Protein AF-A0A2M7CYT4-F1 (afdb_monomer_lite)

Structure (mmCIF, N/CA/C/O backbone):
data_AF-A0A2M7CYT4-F1
#
_entry.id   AF-A0A2M7CYT4-F1
#
loop_
_atom_site.group_PDB
_atom_site.id
_atom_site.type_symbol
_atom_site.label_atom_id
_atom_site.label_alt_id
_atom_site.label_comp_id
_atom_site.label_asym_id
_atom_site.label_entity_id
_atom_site.label_seq_id
_atom_site.pdbx_PDB_ins_code
_atom_site.Cartn_x
_atom_site.Cartn_y
_atom_site.Cartn_z
_atom_site.occupancy
_atom_site.B_iso_or_equiv
_atom_site.auth_seq_id
_atom_site.auth_comp_id
_atom_site.auth_asym_id
_atom_site.auth_atom_id
_atom_site.pdbx_PDB_model_num
ATOM 1 N N . LEU A 1 1 ? 3.626 1.516 -17.838 1.00 69.69 1 LEU A N 1
ATOM 2 C CA . LEU A 1 1 ? 3.612 1.184 -16.392 1.00 69.69 1 LEU A CA 1
ATOM 3 C C . LEU A 1 1 ? 3.241 2.413 -15.565 1.00 69.69 1 LEU A C 1
ATOM 5 O O . LEU A 1 1 ? 3.582 2.469 -14.395 1.00 69.69 1 LEU A O 1
ATOM 9 N N . ALA A 1 2 ? 2.568 3.394 -16.170 1.00 81.19 2 ALA A N 1
ATOM 10 C CA . ALA A 1 2 ? 2.167 4.598 -15.466 1.00 81.19 2 ALA A CA 1
ATOM 11 C C . ALA A 1 2 ? 1.142 4.243 -14.372 1.00 81.19 2 ALA A C 1
ATOM 13 O O . ALA A 1 2 ? 0.600 3.141 -14.400 1.00 81.19 2 ALA A O 1
ATOM 14 N N . TYR A 1 3 ? 0.955 5.096 -13.372 1.00 86.69 3 TYR A N 1
ATOM 15 C CA . TYR A 1 3 ? 0.158 4.778 -12.174 1.00 86.69 3 TYR A CA 1
ATOM 16 C C . TYR A 1 3 ? -1.282 5.303 -12.279 1.00 86.69 3 TYR A C 1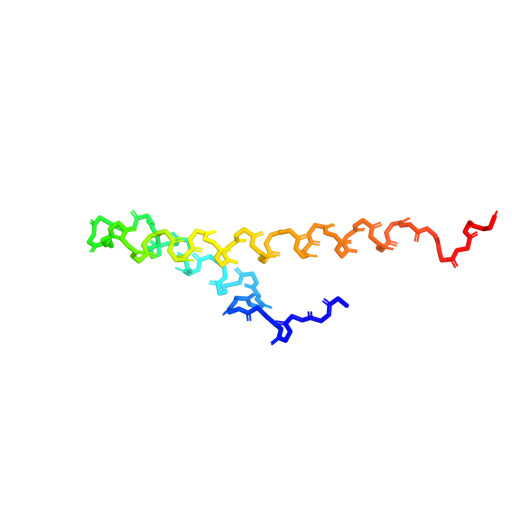
ATOM 18 O O . TYR A 1 3 ? -2.017 5.318 -11.301 1.00 86.69 3 TYR A O 1
ATOM 26 N N . ASP A 1 4 ? -1.677 5.734 -13.471 1.00 87.94 4 ASP A N 1
ATOM 27 C CA . ASP A 1 4 ? -2.908 6.464 -13.781 1.00 87.94 4 ASP A CA 1
ATOM 28 C C . ASP A 1 4 ? -4.176 5.654 -13.461 1.00 87.94 4 ASP A C 1
ATOM 30 O O . ASP A 1 4 ? -5.238 6.223 -13.226 1.00 87.94 4 ASP A O 1
ATOM 34 N N . ASP A 1 5 ? -4.059 4.324 -13.444 1.00 90.56 5 ASP A N 1
ATOM 35 C CA . ASP A 1 5 ? -5.125 3.374 -13.127 1.00 90.56 5 ASP A CA 1
ATOM 36 C C . ASP A 1 5 ? -5.173 2.959 -11.645 1.00 90.56 5 ASP A C 1
ATOM 38 O O . ASP A 1 5 ? -6.000 2.130 -11.263 1.00 90.56 5 ASP A O 1
ATOM 42 N N . LEU A 1 6 ? -4.296 3.508 -10.800 1.00 93.00 6 LEU A N 1
ATOM 43 C CA . LEU A 1 6 ? -4.183 3.144 -9.391 1.00 93.00 6 LEU A CA 1
ATOM 44 C C . LEU A 1 6 ? -4.702 4.254 -8.478 1.00 93.00 6 LEU A C 1
ATOM 46 O O . LEU A 1 6 ? -4.393 5.429 -8.649 1.00 93.00 6 LEU A O 1
ATOM 50 N N . SER A 1 7 ? -5.430 3.862 -7.431 1.00 91.88 7 SER A N 1
A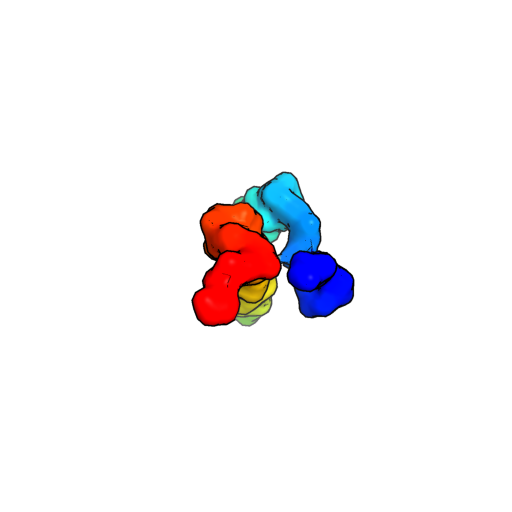TOM 51 C CA . SER A 1 7 ? -5.847 4.789 -6.369 1.00 91.88 7 SER A CA 1
ATOM 52 C C . SER A 1 7 ? -4.678 5.259 -5.490 1.00 91.88 7 SER A C 1
ATOM 54 O O . SER A 1 7 ? -4.784 6.292 -4.840 1.00 91.88 7 SER A O 1
ATOM 56 N N . ILE A 1 8 ? -3.567 4.510 -5.470 1.00 93.75 8 ILE A N 1
ATOM 57 C CA . ILE A 1 8 ? -2.335 4.820 -4.732 1.00 93.75 8 ILE A CA 1
ATOM 58 C C . ILE A 1 8 ? -1.185 4.869 -5.739 1.00 93.75 8 ILE A C 1
ATOM 60 O O . ILE A 1 8 ? -0.931 3.891 -6.443 1.00 93.75 8 ILE A O 1
ATOM 64 N N . THR A 1 9 ? -0.487 6.003 -5.809 1.00 91.25 9 THR A N 1
ATOM 65 C CA . THR A 1 9 ? 0.475 6.289 -6.888 1.00 91.25 9 THR A CA 1
ATOM 66 C C . THR A 1 9 ? 1.875 6.670 -6.399 1.00 91.25 9 THR A C 1
ATOM 68 O O . THR A 1 9 ? 2.733 7.024 -7.204 1.00 91.25 9 THR A O 1
ATOM 71 N N . GLY A 1 10 ? 2.151 6.561 -5.095 1.00 93.00 10 GLY A N 1
ATOM 72 C CA . GLY A 1 10 ? 3.459 6.899 -4.535 1.00 93.00 10 GLY A CA 1
ATOM 73 C C . GLY A 1 10 ? 3.716 6.290 -3.161 1.00 93.00 10 GLY A C 1
ATOM 74 O O . GLY A 1 10 ? 2.784 5.942 -2.438 1.00 93.00 10 GLY A O 1
ATOM 75 N N . GLY A 1 11 ? 4.998 6.196 -2.798 1.00 93.69 11 GLY A N 1
ATOM 76 C CA . GLY A 1 11 ? 5.442 5.527 -1.572 1.00 93.69 11 GLY A CA 1
ATOM 77 C C . GLY A 1 11 ? 4.884 6.153 -0.292 1.00 93.69 11 GLY A C 1
ATOM 78 O O . GLY A 1 11 ? 4.415 5.425 0.576 1.00 93.69 11 GLY A O 1
ATOM 79 N N . SER A 1 12 ? 4.856 7.486 -0.191 1.00 97.00 12 SER A N 1
ATOM 80 C CA . SER A 1 12 ? 4.254 8.173 0.963 1.00 97.00 12 SER A CA 1
ATOM 81 C C . SER A 1 12 ? 2.752 7.894 1.068 1.00 97.00 12 SER A C 1
ATOM 83 O O . SER A 1 12 ? 2.282 7.486 2.121 1.00 97.00 12 SER A O 1
ATOM 85 N N . ALA A 1 13 ? 2.017 7.977 -0.047 1.00 96.75 13 ALA A N 1
ATOM 86 C CA . ALA A 1 13 ? 0.589 7.654 -0.069 1.00 96.75 13 ALA A CA 1
ATOM 87 C C . ALA A 1 13 ? 0.313 6.185 0.309 1.00 96.75 13 ALA A C 1
ATOM 89 O O . ALA A 1 13 ? -0.676 5.888 0.974 1.00 96.75 13 ALA A O 1
ATOM 90 N N . ALA A 1 14 ? 1.195 5.258 -0.080 1.00 97.94 14 ALA A N 1
ATOM 91 C CA . ALA A 1 14 ? 1.102 3.857 0.319 1.00 97.94 14 ALA A CA 1
ATOM 92 C C . ALA A 1 14 ? 1.355 3.657 1.825 1.00 97.94 14 ALA A C 1
ATOM 94 O O . ALA A 1 14 ? 0.681 2.841 2.453 1.00 97.94 14 ALA A O 1
ATOM 95 N N . GLN A 1 15 ? 2.293 4.404 2.417 1.00 98.31 15 GLN A N 1
ATOM 96 C CA . GLN A 1 15 ? 2.542 4.381 3.862 1.00 98.31 15 GLN A CA 1
ATOM 97 C C . GLN A 1 15 ? 1.337 4.914 4.641 1.00 98.31 15 GLN A C 1
ATOM 99 O O . GLN A 1 15 ? 0.886 4.249 5.573 1.00 98.31 15 GLN A O 1
ATOM 104 N N . ASP A 1 16 ? 0.771 6.045 4.220 1.00 98.44 16 ASP A N 1
ATOM 105 C CA . ASP A 1 16 ? -0.414 6.638 4.850 1.00 98.44 16 ASP A CA 1
ATOM 106 C C . ASP A 1 16 ? -1.618 5.688 4.781 1.00 98.44 16 ASP A C 1
ATOM 108 O O . ASP A 1 16 ? -2.281 5.430 5.788 1.00 98.44 16 ASP A O 1
ATOM 112 N N . ALA A 1 17 ? -1.852 5.082 3.612 1.00 98.19 17 ALA A N 1
ATOM 113 C CA . ALA A 1 17 ? -2.901 4.086 3.434 1.00 98.19 17 ALA A CA 1
ATOM 114 C C . ALA A 1 17 ? -2.669 2.846 4.316 1.00 98.19 17 ALA A C 1
ATOM 116 O O . ALA A 1 17 ? -3.605 2.329 4.924 1.00 98.19 17 ALA A O 1
ATOM 117 N N . TYR A 1 18 ? -1.426 2.374 4.445 1.00 98.38 18 TYR A N 1
ATOM 118 C CA . TYR A 1 18 ? -1.117 1.264 5.345 1.00 98.38 18 TYR A CA 1
ATOM 119 C C . TYR A 1 18 ? -1.396 1.617 6.811 1.00 98.38 18 TYR A C 1
ATOM 121 O O . TYR A 1 18 ? -2.022 0.817 7.507 1.00 98.38 18 TYR A O 1
ATOM 129 N N . LEU A 1 19 ? -0.991 2.809 7.267 1.00 98.62 19 LEU A N 1
ATOM 130 C CA . LEU A 1 19 ? -1.278 3.295 8.620 1.00 98.62 19 LEU A CA 1
ATOM 131 C C . LEU A 1 19 ? -2.785 3.355 8.889 1.00 98.62 19 LEU A C 1
ATOM 133 O O . LEU A 1 19 ? -3.226 2.927 9.955 1.00 98.62 19 LEU A O 1
ATOM 137 N N . GLN A 1 20 ? -3.574 3.802 7.909 1.00 98.31 20 GLN A N 1
ATOM 138 C CA . GLN A 1 20 ? -5.032 3.751 7.983 1.00 98.31 20 GLN A CA 1
ATOM 139 C C . GLN A 1 20 ? -5.534 2.304 8.094 1.00 98.31 20 GLN A C 1
ATOM 141 O O . GLN A 1 20 ? -6.300 1.994 8.995 1.00 98.31 20 GLN A O 1
ATOM 146 N N . ALA A 1 21 ? -5.073 1.382 7.245 1.00 98.19 21 ALA A N 1
ATOM 147 C CA . ALA A 1 21 ? -5.552 -0.005 7.247 1.00 98.19 21 ALA A CA 1
ATOM 148 C C . ALA A 1 21 ? -5.330 -0.749 8.577 1.00 98.19 21 ALA A C 1
ATOM 150 O O . ALA A 1 21 ? -6.102 -1.653 8.909 1.00 98.19 21 ALA A O 1
ATOM 151 N N . ILE A 1 22 ? -4.274 -0.406 9.322 1.00 98.25 22 ILE A N 1
ATOM 152 C CA . ILE A 1 22 ? -3.963 -1.025 10.619 1.00 98.25 22 ILE A CA 1
ATOM 153 C C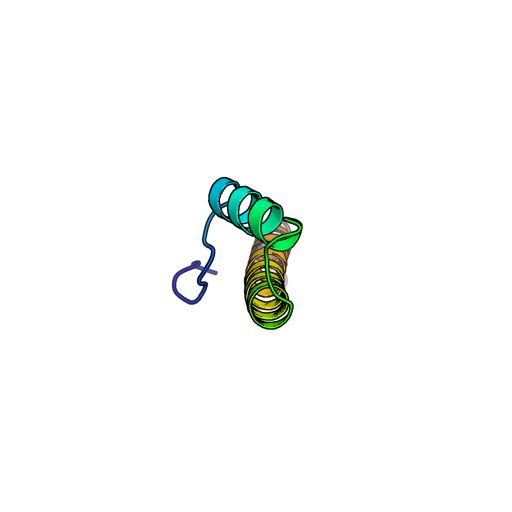 . ILE A 1 22 ? -4.559 -0.274 11.813 1.00 98.25 22 ILE A C 1
ATOM 155 O O . ILE A 1 22 ? -4.443 -0.754 12.943 1.00 98.25 22 ILE A O 1
ATOM 159 N N . HIS A 1 23 ? -5.186 0.882 11.591 1.00 98.44 23 HIS A N 1
ATOM 160 C CA . HIS A 1 23 ? -5.795 1.656 12.661 1.00 98.44 23 HIS A CA 1
ATOM 161 C C . HIS A 1 23 ? -6.963 0.869 13.290 1.00 98.44 23 HIS A C 1
ATOM 163 O O . HIS A 1 23 ? -7.759 0.265 12.561 1.00 98.44 23 HIS A O 1
ATOM 169 N N . PRO A 1 24 ? -7.100 0.845 14.631 1.00 97.94 24 PRO A N 1
ATOM 170 C CA . PRO A 1 24 ? -8.150 0.074 15.303 1.00 97.94 24 PRO A CA 1
ATOM 171 C C . PRO A 1 24 ? -9.566 0.504 14.899 1.00 97.94 24 PRO A C 1
ATOM 173 O O . PRO A 1 24 ? -10.453 -0.341 14.816 1.00 97.94 24 PRO A O 1
ATOM 176 N N . ASP A 1 25 ? -9.755 1.786 14.582 1.00 98.31 25 ASP A N 1
ATOM 177 C CA . ASP A 1 25 ? -11.063 2.331 14.193 1.00 98.31 25 ASP A CA 1
ATOM 178 C C . ASP A 1 25 ? -11.427 2.077 12.720 1.00 98.31 25 ASP A C 1
ATOM 180 O O . ASP A 1 25 ? -12.548 2.362 12.300 1.00 98.31 25 ASP A O 1
ATOM 184 N N . THR A 1 26 ? -10.508 1.537 11.914 1.00 98.38 26 THR A N 1
ATOM 185 C CA . THR A 1 26 ? -10.793 1.232 10.509 1.00 98.38 26 THR A CA 1
ATOM 186 C C . THR A 1 26 ? -11.598 -0.052 10.406 1.00 98.38 26 THR A C 1
ATOM 188 O O . THR A 1 26 ? -11.145 -1.144 10.777 1.00 98.38 26 THR A O 1
ATOM 191 N N . ASN A 1 27 ? -12.814 0.080 9.878 1.00 98.31 27 ASN A N 1
ATOM 192 C CA . ASN A 1 27 ? -13.721 -1.047 9.748 1.00 98.31 27 ASN A CA 1
ATOM 193 C C . ASN A 1 27 ? -13.227 -2.047 8.690 1.00 98.31 27 ASN A C 1
ATOM 195 O O . ASN A 1 27 ? -12.381 -1.748 7.844 1.00 98.31 27 ASN A O 1
ATOM 199 N N . GLU A 1 28 ? -13.766 -3.263 8.740 1.00 98.19 28 GLU A N 1
ATOM 200 C CA . GLU A 1 28 ? -13.296 -4.353 7.884 1.00 98.19 28 GLU A CA 1
ATOM 201 C C . GLU A 1 28 ? -13.477 -4.052 6.390 1.00 98.19 28 GLU A C 1
ATOM 203 O O . GLU A 1 28 ? -12.602 -4.361 5.587 1.00 98.19 28 GLU A O 1
ATOM 208 N N . SER A 1 29 ? -14.572 -3.394 6.001 1.00 98.25 29 SER A N 1
ATOM 209 C CA . SER A 1 29 ? -14.823 -3.080 4.590 1.00 98.25 29 SER A CA 1
ATOM 210 C C . SER A 1 29 ? -13.797 -2.094 4.020 1.00 98.25 29 SER A C 1
ATOM 212 O O . SER A 1 29 ? -13.235 -2.335 2.951 1.00 98.25 29 SER A O 1
ATOM 214 N N . GLU A 1 30 ? -13.472 -1.038 4.768 1.00 98.12 30 GLU A N 1
ATOM 215 C CA . GLU A 1 30 ? -12.441 -0.060 4.409 1.00 98.12 30 GLU A CA 1
ATOM 216 C C . GLU A 1 30 ? -11.059 -0.706 4.361 1.00 98.12 30 GLU A C 1
ATOM 218 O O . GLU A 1 30 ? -10.311 -0.520 3.399 1.00 98.12 30 GLU A O 1
ATOM 223 N N . ARG A 1 31 ? -10.744 -1.541 5.354 1.00 98.56 31 ARG A N 1
ATOM 224 C CA . ARG A 1 31 ? -9.497 -2.309 5.409 1.00 98.56 31 ARG A CA 1
ATOM 225 C C . ARG A 1 31 ? -9.315 -3.182 4.170 1.00 98.56 31 ARG A C 1
ATOM 227 O O . ARG A 1 31 ? -8.220 -3.218 3.605 1.00 98.56 31 ARG A O 1
ATOM 234 N N . GLN A 1 32 ? -10.375 -3.851 3.712 1.00 98.56 32 GLN A N 1
ATOM 235 C CA . GLN A 1 32 ? -10.328 -4.676 2.503 1.00 98.5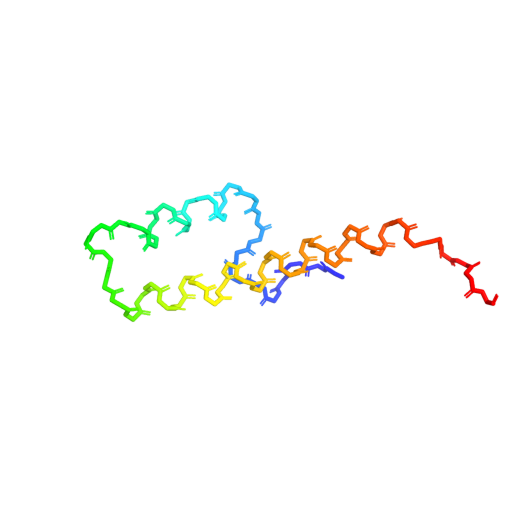6 32 GLN A CA 1
ATOM 236 C C . GLN A 1 32 ? -10.148 -3.849 1.227 1.00 98.56 32 GLN A C 1
ATOM 238 O O . GLN A 1 32 ? -9.446 -4.295 0.316 1.00 98.56 32 GLN A O 1
ATOM 243 N N . ILE A 1 33 ? -10.731 -2.649 1.153 1.00 98.44 33 ILE A N 1
ATOM 244 C CA . ILE A 1 33 ? -10.523 -1.725 0.028 1.00 98.44 33 ILE A CA 1
ATOM 245 C C . ILE A 1 33 ? -9.063 -1.266 -0.013 1.00 98.44 33 ILE A C 1
ATOM 247 O O . ILE A 1 33 ? -8.399 -1.416 -1.042 1.00 98.44 33 ILE A O 1
ATOM 251 N N . ILE A 1 34 ? -8.531 -0.787 1.114 1.00 98.44 34 ILE A N 1
ATOM 252 C CA . ILE A 1 34 ? -7.146 -0.311 1.204 1.00 98.44 34 ILE A CA 1
ATOM 253 C C . ILE A 1 34 ? -6.166 -1.441 0.875 1.00 98.44 34 ILE A C 1
ATOM 255 O O . ILE A 1 34 ? -5.220 -1.249 0.111 1.00 98.44 34 ILE A O 1
ATOM 259 N N . ARG A 1 35 ? -6.419 -2.656 1.380 1.00 98.38 35 ARG A N 1
ATOM 260 C CA . ARG A 1 35 ? -5.623 -3.845 1.055 1.00 98.38 35 ARG A CA 1
ATOM 261 C C . ARG A 1 35 ? -5.552 -4.087 -0.454 1.00 98.38 35 ARG A C 1
ATOM 263 O O . ARG A 1 35 ? -4.466 -4.346 -0.969 1.00 98.38 35 ARG A O 1
ATOM 270 N N . GLN A 1 36 ? -6.681 -4.029 -1.159 1.00 98.44 36 GLN A N 1
ATOM 271 C CA . GLN A 1 36 ? -6.718 -4.246 -2.610 1.00 98.44 36 GLN A CA 1
ATOM 272 C C . GLN A 1 36 ? -5.923 -3.173 -3.360 1.00 98.44 36 GLN A C 1
ATOM 274 O O . GLN A 1 36 ? -5.136 -3.501 -4.251 1.00 98.44 36 GLN A O 1
ATOM 279 N N . GLN A 1 37 ? -6.066 -1.909 -2.958 1.00 98.25 37 GLN A N 1
ATOM 280 C CA . GLN A 1 37 ? -5.334 -0.788 -3.552 1.00 98.25 37 GLN A CA 1
ATOM 281 C C . GLN A 1 37 ? -3.819 -0.907 -3.328 1.00 98.25 37 GLN A C 1
ATOM 283 O O . GLN A 1 37 ? -3.044 -0.755 -4.274 1.00 98.25 37 GLN A O 1
ATOM 288 N N . LEU A 1 38 ? -3.391 -1.252 -2.109 1.00 98.38 38 LEU A N 1
ATOM 289 C CA . LEU A 1 38 ? -1.979 -1.463 -1.779 1.00 98.38 38 LEU A CA 1
ATOM 290 C C . LEU A 1 38 ? -1.376 -2.632 -2.563 1.00 98.38 38 LEU A C 1
ATOM 292 O O . LEU A 1 38 ? -0.268 -2.513 -3.078 1.00 98.38 38 LEU A O 1
ATOM 296 N N . LEU A 1 39 ? -2.099 -3.746 -2.709 1.00 98.19 39 LEU A N 1
ATOM 297 C CA . LEU A 1 39 ? -1.625 -4.885 -3.501 1.00 98.19 39 LEU A CA 1
ATOM 298 C C . LEU A 1 39 ? -1.442 -4.522 -4.980 1.00 98.19 39 LEU A C 1
ATOM 300 O O . LEU A 1 39 ? -0.443 -4.920 -5.583 1.00 98.19 39 LEU A O 1
ATOM 304 N N . ALA A 1 40 ? -2.369 -3.750 -5.554 1.00 97.50 40 ALA A N 1
ATOM 305 C CA . ALA A 1 40 ? -2.258 -3.281 -6.933 1.00 97.50 40 ALA A CA 1
ATOM 306 C C . ALA A 1 40 ? -1.029 -2.373 -7.126 1.00 97.50 40 ALA A C 1
ATOM 308 O O . ALA A 1 40 ? -0.254 -2.582 -8.065 1.00 97.50 40 ALA A O 1
ATOM 309 N N . TYR A 1 41 ? -0.805 -1.435 -6.199 1.00 97.38 41 TYR A N 1
ATOM 310 C CA . TYR A 1 41 ? 0.382 -0.578 -6.178 1.00 97.38 41 TYR A CA 1
ATOM 311 C C . TYR A 1 41 ? 1.680 -1.390 -6.052 1.00 97.38 41 TYR A C 1
ATOM 313 O O . TYR A 1 41 ? 2.537 -1.307 -6.931 1.00 97.38 41 TYR A O 1
ATOM 321 N N . CYS A 1 42 ? 1.804 -2.244 -5.031 1.00 96.25 42 CYS A N 1
ATOM 322 C CA . CYS A 1 42 ? 3.010 -3.046 -4.796 1.00 96.25 42 CYS A CA 1
ATOM 323 C C . CYS A 1 42 ? 3.338 -3.977 -5.974 1.00 96.25 42 CYS A C 1
ATOM 325 O O . CYS A 1 42 ? 4.507 -4.156 -6.330 1.00 96.25 42 CYS A O 1
ATOM 327 N N . CYS A 1 43 ? 2.314 -4.556 -6.609 1.00 95.88 43 CYS A N 1
ATOM 328 C CA . CYS A 1 43 ? 2.481 -5.362 -7.815 1.00 95.88 43 CYS A CA 1
ATOM 329 C C . CYS A 1 43 ? 3.051 -4.530 -8.974 1.00 95.88 43 CYS A C 1
ATOM 331 O O . CYS A 1 43 ? 4.009 -4.955 -9.625 1.00 95.88 43 CYS A O 1
ATOM 333 N N . ARG A 1 44 ? 2.503 -3.329 -9.216 1.00 95.19 44 ARG A N 1
ATOM 334 C CA . ARG A 1 44 ? 2.978 -2.417 -10.269 1.00 95.19 44 ARG A CA 1
ATOM 335 C C . ARG A 1 44 ? 4.424 -1.989 -10.032 1.00 95.19 44 ARG A C 1
ATOM 337 O O . ARG A 1 44 ? 5.211 -2.043 -10.976 1.00 95.19 44 ARG A O 1
ATOM 344 N N . ASP A 1 45 ? 4.763 -1.636 -8.795 1.00 94.25 45 ASP A N 1
ATOM 345 C CA . ASP A 1 45 ? 6.103 -1.198 -8.393 1.00 94.25 45 ASP A CA 1
ATOM 346 C C . ASP A 1 45 ? 7.137 -2.313 -8.613 1.00 94.25 45 ASP A C 1
ATOM 348 O O . ASP A 1 45 ? 8.154 -2.133 -9.286 1.00 94.25 45 ASP A O 1
ATOM 352 N N . THR A 1 46 ? 6.802 -3.531 -8.178 1.00 94.12 46 THR A N 1
ATOM 353 C CA . THR A 1 46 ? 7.640 -4.719 -8.394 1.00 94.12 46 THR A CA 1
ATOM 354 C C . THR A 1 46 ? 7.806 -5.026 -9.884 1.00 94.12 46 THR A C 1
ATOM 356 O O . THR A 1 46 ? 8.914 -5.290 -10.356 1.00 94.12 46 THR A O 1
ATOM 359 N N . LEU A 1 47 ? 6.719 -4.965 -10.661 1.00 94.81 47 LEU A N 1
ATOM 360 C CA . LEU A 1 47 ? 6.762 -5.209 -12.102 1.00 94.81 47 LEU A CA 1
ATOM 361 C C . LEU A 1 47 ? 7.618 -4.166 -12.827 1.00 94.81 47 LEU A C 1
ATOM 363 O O . LEU A 1 47 ? 8.335 -4.521 -13.765 1.00 94.81 47 LEU A O 1
ATOM 367 N N . ALA A 1 48 ? 7.558 -2.902 -12.407 1.00 92.50 48 ALA A N 1
ATOM 368 C CA . ALA A 1 48 ? 8.404 -1.853 -12.956 1.00 92.50 48 ALA A CA 1
ATOM 369 C C . ALA A 1 48 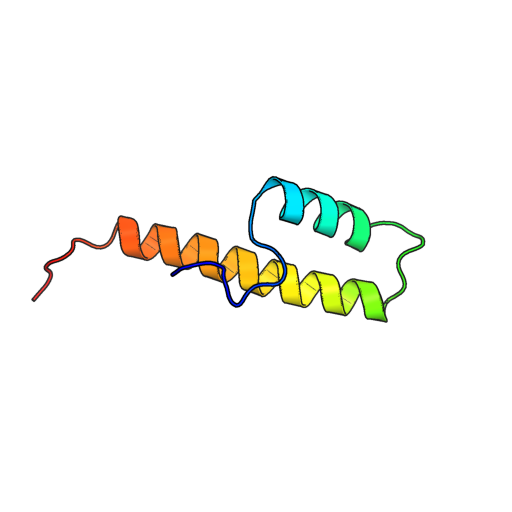? 9.885 -2.186 -12.757 1.00 92.50 48 ALA A C 1
ATOM 371 O O . ALA A 1 48 ? 10.629 -2.201 -13.738 1.00 92.50 48 ALA A O 1
ATOM 372 N N . MET A 1 49 ? 10.282 -2.588 -11.548 1.00 92.56 49 MET A N 1
ATOM 373 C CA . MET A 1 49 ? 11.658 -3.003 -11.255 1.00 92.56 49 MET A CA 1
ATOM 374 C C . MET A 1 49 ? 12.109 -4.204 -12.096 1.00 92.56 49 MET A C 1
ATOM 376 O O . MET A 1 49 ? 13.199 -4.186 -12.669 1.00 92.56 49 MET A O 1
ATOM 380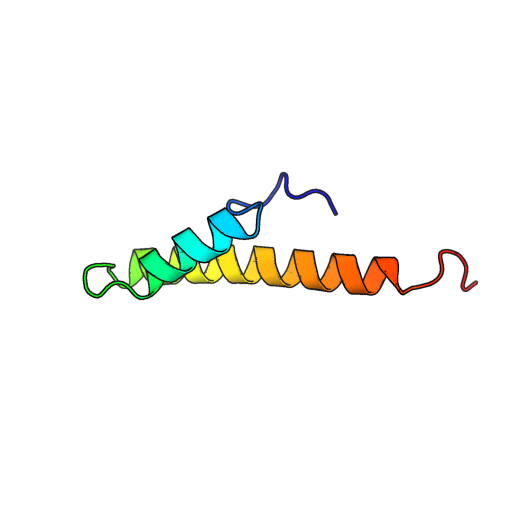 N N . VAL A 1 50 ? 11.256 -5.221 -12.256 1.00 93.88 50 VAL A N 1
ATOM 381 C CA . VAL A 1 50 ? 11.557 -6.379 -13.118 1.00 93.88 50 VAL A CA 1
ATOM 382 C C . VAL A 1 50 ? 11.764 -5.957 -14.575 1.00 93.88 50 VAL A C 1
ATOM 384 O O . VAL A 1 50 ? 12.653 -6.482 -15.247 1.00 93.88 50 VAL A O 1
ATOM 387 N N . ARG A 1 51 ? 10.961 -5.014 -15.084 1.00 90.69 51 ARG A N 1
ATOM 388 C CA . ARG A 1 51 ? 11.117 -4.510 -16.457 1.00 90.69 51 ARG A CA 1
ATOM 389 C C . ARG A 1 51 ? 12.356 -3.640 -16.630 1.00 90.69 51 ARG A C 1
ATOM 391 O O . ARG A 1 51 ? 12.931 -3.689 -17.708 1.00 90.69 51 ARG A O 1
ATOM 398 N N . LEU A 1 52 ? 12.770 -2.892 -15.606 1.00 89.50 52 LEU A N 1
ATOM 399 C CA . LEU A 1 52 ? 14.006 -2.102 -15.640 1.00 89.50 52 LEU A CA 1
ATOM 400 C C . LEU A 1 52 ? 15.250 -2.990 -15.746 1.00 89.50 52 LEU A C 1
ATOM 402 O O . LEU A 1 52 ? 16.171 -2.669 -16.489 1.00 89.50 52 LEU A O 1
ATOM 406 N N . VAL A 1 53 ? 15.271 -4.111 -15.021 1.00 91.19 53 VAL A N 1
ATOM 407 C CA . VAL A 1 53 ? 16.408 -5.047 -15.032 1.00 91.19 53 VAL A CA 1
ATOM 408 C C . VAL A 1 53 ? 16.416 -5.927 -16.284 1.00 91.19 53 VAL A C 1
ATOM 410 O O . VAL A 1 53 ? 17.471 -6.409 -16.695 1.00 91.19 53 VAL A O 1
ATOM 413 N N . ARG A 1 54 ? 15.258 -6.146 -16.920 1.00 86.12 54 ARG A N 1
ATOM 414 C CA . ARG A 1 54 ? 15.195 -6.924 -18.157 1.00 86.12 54 ARG A CA 1
ATOM 415 C C . ARG A 1 54 ? 15.807 -6.099 -19.303 1.00 86.12 54 ARG A C 1
ATOM 417 O O . ARG A 1 54 ? 15.266 -5.044 -19.628 1.00 86.12 54 ARG A O 1
ATOM 424 N N . PRO A 1 55 ? 16.897 -6.561 -19.943 1.00 75.25 55 PRO A N 1
ATOM 425 C CA . PRO A 1 55 ? 17.503 -5.829 -21.047 1.00 75.25 55 PRO A CA 1
ATOM 426 C C . PRO A 1 55 ? 16.480 -5.629 -22.168 1.00 75.25 55 PRO A C 1
ATOM 428 O O . PRO A 1 55 ? 15.732 -6.546 -22.511 1.00 75.25 55 PRO A O 1
ATOM 431 N N . ALA A 1 56 ? 16.467 -4.436 -22.767 1.00 68.25 56 ALA A N 1
ATOM 432 C CA . ALA A 1 56 ? 15.523 -4.032 -23.815 1.00 68.25 56 ALA A CA 1
ATOM 433 C C . ALA A 1 56 ? 15.676 -4.803 -25.151 1.00 68.25 56 ALA A C 1
ATOM 435 O O . ALA A 1 56 ? 15.150 -4.384 -26.179 1.00 68.25 56 ALA A O 1
ATOM 436 N N . GLY A 1 57 ? 16.388 -5.931 -25.158 1.00 66.69 57 GLY A N 1
ATOM 437 C CA . GLY A 1 57 ? 16.738 -6.673 -26.360 1.00 66.69 57 GLY A CA 1
ATOM 438 C C . GLY A 1 57 ? 17.241 -8.078 -26.064 1.00 66.69 57 GLY A C 1
ATOM 439 O O . GLY A 1 57 ? 18.389 -8.390 -26.353 1.00 66.69 57 GLY A O 1
ATOM 440 N N . THR A 1 58 ? 16.385 -8.943 -25.526 1.00 56.12 58 THR A N 1
ATOM 441 C CA . THR A 1 58 ? 16.530 -10.384 -25.775 1.00 56.12 58 THR A CA 1
ATOM 442 C C . THR A 1 58 ? 15.513 -10.750 -26.850 1.00 56.12 58 THR A C 1
ATOM 444 O O . THR A 1 58 ? 14.330 -10.929 -26.561 1.00 56.12 58 THR A O 1
ATOM 447 N N . ARG A 1 59 ? 15.978 -10.729 -28.101 1.00 52.06 59 ARG A N 1
ATOM 448 C CA . ARG A 1 59 ? 15.428 -11.579 -29.158 1.00 52.06 59 ARG A CA 1
ATOM 449 C C . ARG A 1 59 ? 16.073 -12.950 -29.042 1.00 52.06 59 ARG A C 1
ATOM 451 O O . ARG A 1 59 ? 17.258 -12.978 -28.639 1.00 52.06 59 ARG A O 1
#

Radius of gyration: 14.5 Å; chains: 1; bounding box: 32×20×44 Å

Sequence (59 aa):
LAYDDLSITGGSAAQDAYLQAIHPDTNESERQIIRQQLLAYCCRDTLAMVRLVRPAGTR

Secondary structure (DSSP, 8-state):
--STT-S--SHHHHHHHHHHHHSTTS-HHHHHHHHHHHHHHHHHHHHHHHHHHS-S---

pLDDT: mean 92.25, std 10.32, range [52.06, 98.62]

Foldseek 3Di:
DQCVVAPAHDDVSLVVLVVLLPDPPNDPVSNVVSVVRSVVNVVVVVVVVVVVPPPPDDD